Protein AF-A0A2L2YX63-F1 (afdb_monomer)

Foldseek 3Di:
DCVPPVCCAPPNDDDPPWGWYFQADAPVQVVVPHGDTDTQDPVRDHSVNVLVVLDDPVVDPDPNVSRNSVVVVVPDDDCQDDDDPDPVQDDDDDFDWADADPVPRGTDGPCVPDDDHDPVVVVSSVVSVPPPDD

pLDDT: mean 80.34, std 9.66, range [35.78, 96.0]

Sequence (134 aa):
FDHAVRYPMTTGIDIGSRHFEFLAWSNSQIRDHGVWMYAEDSDGNTANTIRDWMGNFSHIRTVSKYMARIGQCFSQTEDAVSVPFDSLFVRTEPDIEGGFDPENRKAYCFSDGIGKISSEMTSKVHEGLGHDKH

Secondary structure (DSSP, 8-state):
-IIIIIHHHHH-EEETTEEEEEEE--HHHHHTT--EEEE--TT---HHHHHHHT---TT---HHHHHHHHHHTTS----------STTT--PPPP-EES--TTT-S-EES-TT-----HHHHHHHHHHTT----

Radius of gyration: 20.08 Å; Cα contacts (8 Å, |Δi|>4): 136; chains: 1; bounding box: 47×47×49 Å

Mean predicted aligned error: 11.15 Å

Solvent-accessible surface area (backbone atoms only — not comparable to full-atom values): 8461 Å² total; per-residue (Å²): 104,58,80,80,46,51,41,39,60,75,73,24,46,79,57,90,97,43,56,26,29,58,52,49,39,30,74,65,34,54,73,73,74,41,69,44,62,31,49,65,48,98,85,70,49,35,34,61,56,52,51,58,68,77,46,91,57,82,86,49,87,46,67,71,61,39,31,44,55,58,29,57,79,70,53,94,74,80,88,37,72,90,74,68,96,38,76,92,76,46,76,91,72,84,73,52,64,45,80,72,35,88,87,77,76,38,60,43,67,78,38,78,94,63,85,86,78,54,73,69,54,52,51,47,37,47,61,47,64,59,77,85,81,131

InterPro domains:
  IPR007855 RNA-dependent RNA polymerase [PTHR23079] (5-132)
  IPR057596 RDRP, core domain [PF05183] (6-132)

Structure (mmCIF, N/CA/C/O backbone):
data_AF-A0A2L2YX63-F1
#
_entry.id   AF-A0A2L2YX63-F1
#
loop_
_atom_site.group_PDB
_atom_site.id
_atom_site.type_symbol
_atom_site.label_atom_id
_atom_site.label_alt_id
_atom_site.label_comp_id
_atom_site.label_asym_id
_atom_site.label_entity_id
_atom_site.label_seq_id
_atom_site.pdbx_PDB_ins_code
_atom_site.Cartn_x
_atom_site.Cartn_y
_atom_site.Cartn_z
_atom_site.occupancy
_atom_site.B_iso_or_equiv
_atom_site.auth_seq_id
_atom_site.auth_comp_id
_atom_site.auth_asym_id
_atom_site.auth_atom_id
_atom_site.pdbx_PDB_model_num
ATOM 1 N N . PHE A 1 1 ? -12.388 -25.024 -3.269 1.00 59.94 1 PHE A N 1
ATOM 2 C CA . PHE A 1 1 ? -11.707 -23.826 -3.798 1.00 59.94 1 PHE A CA 1
ATOM 3 C C . PHE A 1 1 ? -12.628 -22.610 -3.745 1.00 59.94 1 PHE A C 1
ATOM 5 O O . PHE A 1 1 ? -12.261 -21.628 -3.115 1.00 59.94 1 PHE A O 1
ATOM 12 N N . ASP A 1 2 ? -13.853 -22.694 -4.283 1.00 69.75 2 ASP A N 1
ATOM 13 C CA . ASP A 1 2 ? -14.785 -21.553 -4.278 1.00 69.75 2 ASP A CA 1
ATOM 14 C C . ASP A 1 2 ? -15.184 -21.060 -2.881 1.00 69.75 2 ASP A C 1
ATOM 16 O O . ASP A 1 2 ? -15.059 -19.876 -2.600 1.00 69.75 2 ASP A O 1
ATOM 20 N N . HIS A 1 3 ? -15.580 -21.947 -1.968 1.00 72.06 3 HIS A N 1
ATOM 21 C CA . HIS A 1 3 ? -16.014 -21.524 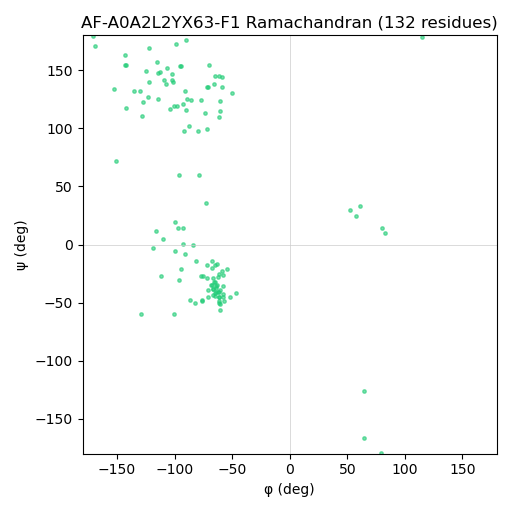-0.628 1.00 72.06 3 HIS A CA 1
ATOM 22 C C . HIS A 1 3 ? -14.876 -21.112 0.315 1.00 72.06 3 HIS A C 1
ATOM 24 O O . HIS A 1 3 ? -15.094 -20.317 1.218 1.00 72.06 3 HIS A O 1
ATOM 30 N N . ALA A 1 4 ? -13.673 -21.657 0.124 1.00 71.69 4 ALA A N 1
ATOM 31 C CA . ALA A 1 4 ? -12.552 -21.456 1.048 1.00 71.69 4 ALA A CA 1
ATOM 32 C C . ALA A 1 4 ? -11.618 -20.308 0.640 1.00 71.69 4 ALA A C 1
ATOM 34 O O . ALA A 1 4 ? -10.874 -19.810 1.473 1.00 71.69 4 ALA A O 1
ATOM 35 N N . VAL A 1 5 ? -11.626 -19.918 -0.638 1.00 76.69 5 VAL A N 1
ATOM 36 C CA . VAL A 1 5 ? -10.707 -18.903 -1.173 1.00 76.69 5 VAL A CA 1
ATOM 37 C C . VAL A 1 5 ? -11.485 -17.845 -1.935 1.00 76.69 5 VAL A C 1
ATOM 39 O O . VAL A 1 5 ? -11.476 -16.682 -1.551 1.00 76.69 5 VAL A O 1
ATOM 42 N N . ARG A 1 6 ? -12.215 -18.236 -2.987 1.00 82.44 6 ARG A N 1
ATOM 43 C CA . ARG A 1 6 ? -12.886 -17.266 -3.863 1.00 82.44 6 ARG A CA 1
ATOM 44 C C . ARG A 1 6 ? -13.905 -16.422 -3.103 1.00 82.44 6 ARG A C 1
ATOM 46 O O . ARG A 1 6 ? -13.843 -15.204 -3.186 1.00 82.44 6 ARG A O 1
ATOM 53 N N . TYR A 1 7 ? -14.805 -17.068 -2.367 1.00 85.31 7 TYR A N 1
ATOM 54 C CA . TYR A 1 7 ? -15.879 -16.399 -1.644 1.00 85.31 7 TYR A CA 1
ATOM 55 C C . TYR A 1 7 ? -15.323 -15.405 -0.609 1.00 85.31 7 TYR A C 1
ATOM 57 O O . TYR A 1 7 ? -15.553 -14.214 -0.807 1.00 85.31 7 TYR A O 1
ATOM 65 N N . PRO A 1 8 ? -14.458 -15.813 0.347 1.00 85.00 8 PRO A N 1
ATOM 66 C CA . PRO A 1 8 ? -13.772 -14.887 1.251 1.00 85.00 8 PRO A CA 1
ATOM 67 C C . PRO A 1 8 ? -13.132 -13.671 0.576 1.00 85.00 8 PRO A C 1
ATOM 69 O O . PRO A 1 8 ? -13.224 -12.556 1.075 1.00 85.00 8 PRO A O 1
ATOM 72 N N . MET A 1 9 ? -12.490 -13.868 -0.576 1.00 85.38 9 MET A N 1
ATOM 73 C CA . MET A 1 9 ? -11.789 -12.789 -1.270 1.00 85.38 9 MET A CA 1
ATOM 74 C C . MET A 1 9 ? -12.719 -11.836 -2.025 1.00 85.38 9 MET A C 1
ATOM 76 O O . MET A 1 9 ? -12.358 -10.681 -2.225 1.00 85.38 9 MET A O 1
ATOM 80 N N . THR A 1 10 ? -13.890 -12.301 -2.465 1.00 86.88 10 THR A N 1
ATOM 81 C CA . THR A 1 10 ? -14.848 -11.476 -3.221 1.00 86.88 10 THR A CA 1
ATOM 82 C C . THR A 1 10 ? -15.936 -10.852 -2.362 1.00 86.88 10 THR A C 1
ATOM 84 O O . THR A 1 10 ? -16.438 -9.793 -2.718 1.00 86.88 10 THR A O 1
ATOM 87 N N . THR A 1 11 ? -16.326 -11.514 -1.273 1.00 90.31 11 THR A N 1
ATOM 88 C CA . THR A 1 11 ? -17.452 -11.102 -0.425 1.00 90.31 11 THR A CA 1
ATOM 89 C C . THR A 1 11 ? -17.037 -10.780 0.999 1.00 90.31 11 THR A C 1
ATOM 91 O O . THR A 1 11 ? -17.904 -10.432 1.780 1.00 90.31 11 THR A O 1
ATOM 94 N N . GLY A 1 12 ? -15.766 -10.958 1.360 1.00 91.38 12 GLY A N 1
ATOM 95 C CA . GLY A 1 12 ? -15.308 -10.803 2.734 1.00 91.38 12 GLY A CA 1
ATOM 96 C C . GLY A 1 12 ? -15.614 -12.004 3.633 1.00 91.38 12 GLY A C 1
ATOM 97 O O . GLY A 1 12 ? -16.160 -13.026 3.202 1.00 91.38 12 GLY A O 1
ATOM 98 N N . ILE A 1 13 ? -15.213 -11.878 4.898 1.00 93.75 13 ILE A N 1
ATOM 99 C CA . ILE A 1 13 ? -15.386 -12.877 5.957 1.00 93.75 13 ILE A CA 1
ATOM 100 C C . ILE A 1 13 ? -15.999 -12.202 7.185 1.00 93.75 13 ILE A C 1
ATOM 102 O O . ILE A 1 13 ? -15.495 -11.182 7.652 1.00 93.75 13 ILE A O 1
ATOM 106 N N . ASP A 1 14 ? -17.031 -12.813 7.761 1.00 94.19 14 ASP A N 1
ATOM 107 C CA . ASP A 1 14 ? -17.578 -12.392 9.049 1.00 94.19 14 ASP A CA 1
ATOM 108 C C . ASP A 1 14 ? -16.807 -13.038 10.202 1.00 94.19 14 ASP A C 1
ATOM 110 O O . ASP A 1 14 ? -16.701 -14.264 10.298 1.00 94.19 14 ASP A O 1
ATOM 114 N N . ILE A 1 15 ? -16.278 -12.209 11.101 1.00 92.94 15 ILE A N 1
ATOM 115 C CA . ILE A 1 15 ? -15.624 -12.659 12.331 1.00 92.94 15 ILE A CA 1
ATOM 116 C C . ILE A 1 15 ? -16.249 -11.898 13.500 1.00 92.94 15 ILE A C 1
ATOM 118 O O . ILE A 1 15 ? -16.060 -10.691 13.667 1.00 92.94 15 ILE A O 1
ATOM 122 N N . GLY A 1 16 ? -17.011 -12.615 14.328 1.00 92.94 16 GLY A N 1
ATOM 123 C CA . GLY A 1 16 ? -17.790 -12.005 15.404 1.00 92.94 16 GLY A CA 1
ATOM 124 C C . GLY A 1 16 ? -18.873 -11.081 14.844 1.00 92.94 16 GLY A C 1
ATOM 125 O O . GLY A 1 16 ? -19.678 -11.502 14.022 1.00 92.94 16 GLY A O 1
ATOM 126 N N . SER A 1 17 ? -18.895 -9.826 15.295 1.00 91.88 17 SER A N 1
ATOM 127 C CA . SER A 1 17 ? -19.838 -8.799 14.829 1.00 91.88 17 SER A CA 1
ATOM 128 C C . SER A 1 17 ? -19.261 -7.885 13.742 1.00 91.88 17 SER A C 1
ATOM 130 O O . SER A 1 17 ? -19.803 -6.805 13.515 1.00 91.88 17 SER A O 1
ATOM 132 N N . ARG A 1 18 ? -18.131 -8.255 13.125 1.00 94.69 18 ARG A N 1
ATOM 133 C CA . ARG A 1 18 ? -17.436 -7.427 12.132 1.00 94.69 18 ARG A CA 1
ATOM 134 C C . ARG A 1 18 ? -17.286 -8.167 10.808 1.00 94.69 18 ARG A C 1
ATOM 136 O O . ARG A 1 18 ? -16.959 -9.353 10.792 1.00 94.69 18 ARG A O 1
ATOM 143 N N . HIS A 1 19 ? -17.479 -7.425 9.723 1.00 95.06 19 HIS A N 1
ATOM 144 C CA . HIS A 1 19 ? -17.318 -7.899 8.357 1.00 95.06 19 HIS A CA 1
ATOM 145 C C . HIS A 1 19 ? -15.967 -7.443 7.803 1.00 95.06 19 HIS A C 1
ATOM 147 O O . HIS A 1 19 ? -15.706 -6.244 7.754 1.00 95.06 19 HIS A O 1
ATOM 153 N N . PHE A 1 20 ? -15.103 -8.383 7.425 1.00 94.75 20 PHE A N 1
ATOM 154 C CA . PHE A 1 20 ? -13.753 -8.111 6.935 1.00 94.75 20 PHE A CA 1
ATOM 155 C C . PHE A 1 20 ? -13.689 -8.267 5.421 1.00 94.75 20 PHE A C 1
ATOM 157 O O . PHE A 1 20 ? -13.832 -9.370 4.897 1.00 94.75 20 PHE A O 1
ATOM 164 N N . GLU A 1 21 ? -13.400 -7.178 4.723 1.00 94.69 21 GLU A N 1
ATOM 165 C CA . GLU A 1 21 ? -13.248 -7.159 3.273 1.00 94.69 21 GLU A CA 1
ATOM 166 C C . GLU A 1 21 ? -11.783 -7.306 2.868 1.00 94.69 21 GLU A C 1
ATOM 168 O O . GLU A 1 21 ? -10.867 -6.930 3.603 1.00 94.69 21 GLU A O 1
ATOM 173 N N . PHE A 1 22 ? -11.544 -7.835 1.669 1.00 91.25 22 PHE A N 1
ATOM 174 C CA . PHE A 1 22 ? -10.195 -7.927 1.126 1.00 91.25 22 PHE A CA 1
ATOM 175 C C . PHE A 1 22 ? -9.565 -6.535 0.974 1.00 91.25 22 PHE A C 1
ATOM 177 O O . PHE A 1 22 ? -10.094 -5.674 0.270 1.00 91.25 22 PHE A O 1
ATOM 184 N N . LEU A 1 23 ? -8.400 -6.346 1.596 1.00 89.56 23 LEU A N 1
ATOM 185 C CA . LEU A 1 23 ? -7.639 -5.107 1.516 1.00 89.56 23 LEU A CA 1
ATOM 186 C C . LEU A 1 23 ? -6.485 -5.239 0.519 1.00 89.56 23 LEU A C 1
ATOM 188 O O . LEU A 1 23 ? -6.412 -4.480 -0.446 1.00 89.56 23 LEU A O 1
ATOM 192 N N . ALA A 1 24 ? -5.571 -6.183 0.752 1.00 88.25 24 ALA A N 1
ATOM 193 C CA . ALA A 1 24 ? -4.336 -6.293 -0.021 1.00 88.25 24 ALA A CA 1
ATOM 194 C C . ALA A 1 24 ? -3.573 -7.598 0.255 1.00 88.25 24 ALA A C 1
ATOM 196 O O . ALA A 1 24 ? -3.852 -8.318 1.210 1.00 88.25 24 ALA A O 1
ATOM 197 N N . TRP A 1 25 ? -2.541 -7.868 -0.544 1.00 86.06 25 TRP A N 1
ATOM 198 C CA . TRP A 1 25 ? -1.458 -8.788 -0.188 1.00 86.06 25 TRP A CA 1
ATOM 199 C C . TRP A 1 25 ? -0.126 -8.245 -0.707 1.00 86.06 25 TRP A C 1
ATOM 201 O O . TRP A 1 25 ? -0.079 -7.528 -1.705 1.00 86.06 25 TRP A O 1
ATOM 211 N N . SER A 1 26 ? 0.971 -8.628 -0.063 1.00 79.75 26 SER A N 1
ATOM 212 C CA . SER A 1 26 ? 2.325 -8.439 -0.585 1.00 79.75 26 SER A CA 1
ATOM 213 C C . SER A 1 26 ? 2.850 -9.729 -1.232 1.00 79.75 26 SER A C 1
ATOM 215 O O . SER A 1 26 ? 2.248 -10.799 -1.115 1.00 79.75 26 SER A O 1
ATOM 217 N N . ASN A 1 27 ? 4.014 -9.652 -1.886 1.00 76.81 27 ASN A N 1
ATOM 218 C CA . ASN A 1 27 ? 4.696 -10.829 -2.440 1.00 76.81 27 ASN A CA 1
ATOM 219 C C . ASN A 1 27 ? 5.117 -11.854 -1.372 1.00 76.81 27 ASN A C 1
ATOM 221 O O . ASN A 1 27 ? 5.249 -13.035 -1.692 1.00 76.81 27 ASN A O 1
ATOM 225 N N . SER A 1 28 ? 5.377 -11.415 -0.136 1.00 76.00 28 SER A N 1
ATOM 226 C CA . SER A 1 28 ? 5.646 -12.322 0.983 1.00 76.00 28 SER A CA 1
ATOM 227 C C . SER A 1 28 ? 4.352 -12.951 1.486 1.00 76.00 28 SER A C 1
ATOM 229 O O . SER A 1 28 ? 4.272 -14.171 1.550 1.00 76.00 28 SER A O 1
ATOM 231 N N . GLN A 1 29 ? 3.310 -12.143 1.713 1.00 78.38 29 GLN A N 1
ATOM 232 C CA . GLN A 1 29 ? 2.021 -12.637 2.198 1.00 78.38 29 GLN A CA 1
ATOM 233 C C . GLN A 1 29 ? 1.439 -13.704 1.276 1.00 78.38 29 GLN A C 1
ATOM 235 O O . GLN A 1 29 ? 1.126 -14.795 1.731 1.00 78.38 29 GLN A O 1
ATOM 240 N N . ILE A 1 30 ? 1.393 -13.468 -0.036 1.00 79.12 30 ILE A N 1
ATOM 241 C CA . ILE A 1 30 ? 0.803 -14.456 -0.947 1.00 79.12 30 ILE A CA 1
ATOM 242 C C . ILE A 1 30 ? 1.607 -15.763 -1.037 1.00 79.12 30 ILE A C 1
ATOM 244 O O . ILE A 1 30 ? 1.027 -16.820 -1.284 1.00 79.12 30 ILE A O 1
ATOM 248 N N . ARG A 1 31 ? 2.929 -15.704 -0.823 1.00 80.25 31 ARG A N 1
ATOM 249 C CA . ARG A 1 31 ? 3.805 -16.886 -0.792 1.00 80.25 31 ARG A CA 1
ATOM 250 C C . ARG A 1 31 ? 3.523 -17.757 0.427 1.00 80.25 31 ARG A C 1
ATOM 252 O O . ARG A 1 31 ? 3.553 -18.975 0.306 1.00 80.25 31 ARG A O 1
ATOM 259 N N . ASP A 1 32 ? 3.176 -17.115 1.535 1.00 84.31 32 ASP A N 1
ATOM 260 C CA . ASP A 1 32 ? 2.777 -17.762 2.783 1.00 84.31 32 ASP A CA 1
ATOM 261 C C . ASP A 1 32 ? 1.251 -17.957 2.871 1.00 84.31 32 ASP A C 1
ATOM 263 O O . ASP A 1 32 ? 0.713 -18.248 3.937 1.00 84.31 32 ASP A O 1
ATOM 267 N N . HIS A 1 33 ? 0.535 -17.806 1.748 1.00 82.38 33 HIS A N 1
ATOM 268 C CA . HIS A 1 33 ? -0.926 -17.908 1.654 1.00 82.38 33 HIS A CA 1
ATOM 269 C C . HIS A 1 33 ? -1.706 -16.942 2.570 1.00 82.38 33 HIS A C 1
ATOM 271 O O . HIS A 1 33 ? -2.862 -17.191 2.910 1.00 82.38 33 HIS A O 1
ATOM 277 N N . GLY A 1 34 ? -1.089 -15.825 2.942 1.00 85.25 34 GLY A N 1
ATOM 278 C CA . GLY A 1 34 ? -1.667 -14.738 3.717 1.00 85.25 34 GLY A CA 1
ATOM 279 C C . GLY A 1 34 ? -2.237 -13.611 2.856 1.00 85.25 34 GLY A C 1
ATOM 280 O O . GLY A 1 34 ? -1.801 -13.348 1.731 1.00 85.25 34 GLY A O 1
ATOM 281 N N . VAL A 1 35 ? -3.218 -12.913 3.424 1.00 88.44 35 VAL A N 1
ATOM 282 C CA . VAL A 1 35 ? -3.821 -11.691 2.883 1.00 88.44 35 VAL A CA 1
ATOM 283 C C . VAL A 1 35 ? -4.157 -10.746 4.030 1.00 88.44 35 VAL A C 1
ATOM 285 O O . VAL A 1 35 ? -4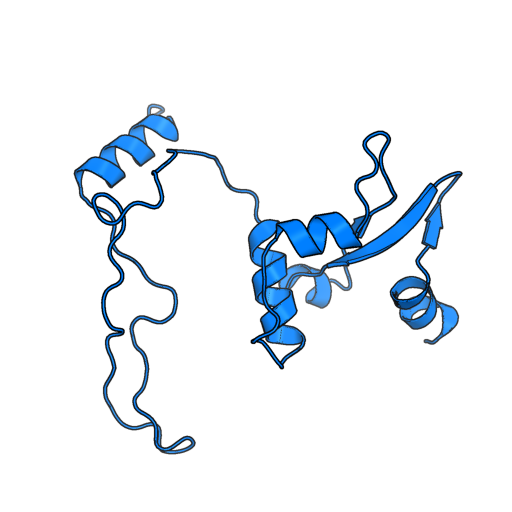.399 -11.183 5.155 1.00 88.44 35 VAL A O 1
ATOM 288 N N . TRP A 1 36 ? -4.214 -9.451 3.743 1.00 89.00 36 TRP A N 1
ATOM 289 C CA . TRP A 1 36 ? -4.797 -8.469 4.645 1.00 89.00 36 TRP A CA 1
ATOM 290 C C . TRP A 1 36 ? -6.274 -8.290 4.328 1.00 89.00 36 TRP A C 1
ATOM 292 O O . TRP A 1 36 ? -6.664 -8.101 3.171 1.00 89.00 36 TRP A O 1
ATOM 302 N N . MET A 1 37 ? -7.086 -8.326 5.378 1.00 92.25 37 MET A N 1
ATOM 303 C CA . MET A 1 37 ? -8.501 -7.993 5.329 1.00 92.25 37 MET A CA 1
ATOM 304 C C . MET A 1 37 ? -8.787 -6.914 6.362 1.00 92.25 37 MET A C 1
ATOM 306 O O . MET A 1 37 ? -8.121 -6.848 7.397 1.00 92.25 37 MET A O 1
ATOM 310 N N . TYR A 1 38 ? -9.763 -6.066 6.077 1.00 94.31 38 TYR A N 1
ATOM 311 C CA . TYR A 1 38 ? -10.079 -4.920 6.907 1.00 94.31 38 TYR A CA 1
ATOM 312 C C . TYR A 1 38 ? -11.582 -4.815 7.101 1.00 94.31 38 TYR A C 1
ATOM 314 O O . TYR A 1 38 ? -12.348 -4.916 6.147 1.00 94.31 38 TYR A O 1
ATOM 322 N N . ALA A 1 39 ? -11.986 -4.633 8.352 1.00 96.00 39 ALA A N 1
ATOM 323 C CA . ALA A 1 39 ? -13.363 -4.358 8.712 1.00 96.00 39 ALA A CA 1
ATOM 324 C C . ALA A 1 39 ? -13.515 -2.870 8.986 1.00 96.00 39 ALA A C 1
ATOM 326 O O . ALA A 1 39 ? -12.640 -2.291 9.635 1.00 96.00 39 ALA A O 1
ATOM 327 N N . GLU A 1 40 ? -14.631 -2.299 8.538 1.00 95.00 40 GLU A N 1
ATOM 328 C CA . GLU A 1 40 ? -14.929 -0.877 8.701 1.00 95.00 40 GLU A CA 1
ATOM 329 C C . GLU A 1 40 ? -14.749 -0.432 10.157 1.00 95.00 40 GLU A C 1
ATOM 331 O O . GLU A 1 40 ? -15.194 -1.123 11.087 1.00 95.00 40 GLU A O 1
ATOM 336 N N . ASP A 1 41 ? -14.014 0.661 10.362 1.00 92.62 41 ASP A N 1
ATOM 337 C CA . ASP A 1 41 ? -13.768 1.226 11.688 1.00 92.62 41 ASP A CA 1
ATOM 338 C C . ASP A 1 41 ? -14.828 2.265 12.085 1.00 92.62 41 ASP A C 1
ATOM 340 O O . ASP A 1 41 ? -15.741 2.591 11.330 1.00 92.62 41 ASP A O 1
ATOM 344 N N . SER A 1 42 ? -14.732 2.772 13.315 1.00 92.31 42 SER A N 1
ATOM 345 C CA . SER A 1 42 ? -15.655 3.790 13.832 1.00 92.31 42 SER A CA 1
ATOM 346 C C . SER A 1 42 ? -15.572 5.128 13.100 1.00 92.31 42 SER A C 1
ATOM 348 O O . SER A 1 42 ? -16.490 5.937 13.226 1.00 92.31 42 SER A O 1
ATOM 350 N N . ASP A 1 43 ? -14.487 5.354 12.363 1.00 91.88 43 ASP A N 1
ATOM 351 C CA . ASP A 1 43 ? -14.227 6.586 11.625 1.00 91.88 43 ASP A CA 1
ATOM 352 C C . ASP A 1 43 ? -14.743 6.486 10.175 1.00 91.88 43 ASP A C 1
ATOM 354 O O . ASP A 1 43 ? -14.651 7.450 9.414 1.00 91.88 43 ASP A O 1
ATOM 358 N N . GLY A 1 44 ? -15.333 5.341 9.800 1.00 91.31 44 GLY A N 1
ATOM 359 C CA . GLY A 1 44 ? -15.883 5.075 8.471 1.00 91.31 44 GLY A CA 1
ATOM 360 C C . GLY A 1 44 ? -14.827 4.679 7.439 1.00 91.31 44 GLY A C 1
ATOM 361 O O . GLY A 1 44 ? -15.098 4.705 6.235 1.00 91.31 44 GLY A O 1
ATOM 362 N N . ASN A 1 45 ? -13.610 4.326 7.868 1.00 92.75 45 ASN A N 1
ATOM 363 C CA . ASN A 1 45 ? -12.605 3.807 6.951 1.00 92.75 45 ASN A CA 1
ATOM 364 C C . ASN A 1 45 ? -12.997 2.394 6.533 1.00 92.75 45 ASN A C 1
ATOM 366 O O . ASN A 1 45 ? -13.357 1.572 7.366 1.00 92.75 45 ASN A O 1
ATOM 370 N N . THR A 1 46 ? -12.884 2.087 5.246 1.00 93.19 46 THR A N 1
ATOM 371 C CA . THR A 1 46 ? -13.153 0.766 4.672 1.00 93.19 46 THR A CA 1
ATOM 372 C C . THR A 1 46 ? -11.917 0.255 3.941 1.00 93.19 46 THR A C 1
ATOM 374 O O . THR A 1 46 ? -10.979 1.004 3.651 1.00 93.19 46 THR A O 1
ATOM 377 N N . ALA A 1 47 ? -11.925 -1.021 3.548 1.00 90.94 47 ALA A N 1
ATOM 378 C CA . ALA A 1 47 ? -10.873 -1.551 2.684 1.00 90.94 47 ALA A CA 1
ATOM 379 C C . ALA A 1 47 ? -10.761 -0.772 1.357 1.00 90.94 47 ALA A C 1
ATOM 381 O O . ALA A 1 47 ? -9.696 -0.739 0.740 1.00 90.94 47 ALA A O 1
ATOM 382 N N . ASN A 1 48 ? -11.847 -0.143 0.892 1.00 88.56 48 ASN A N 1
ATOM 383 C CA . ASN A 1 48 ? -11.819 0.703 -0.296 1.00 88.56 48 ASN A CA 1
ATOM 384 C C . ASN A 1 48 ? -11.178 2.069 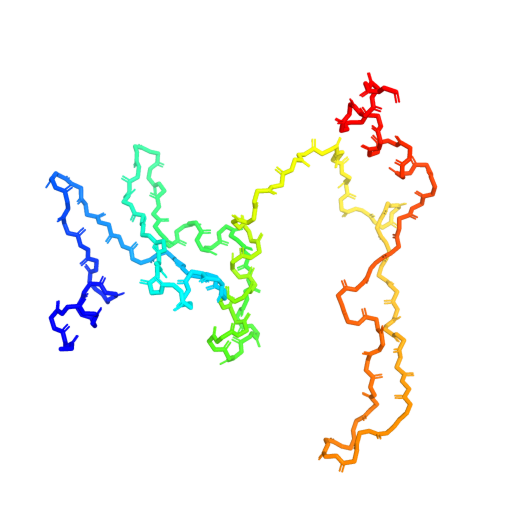-0.028 1.00 88.56 48 ASN A C 1
ATOM 386 O O . ASN A 1 48 ? -10.277 2.448 -0.768 1.00 88.56 48 ASN A O 1
ATOM 390 N N . THR A 1 49 ? -11.567 2.771 1.042 1.00 89.81 49 THR A N 1
ATOM 391 C CA . THR A 1 49 ? -10.990 4.096 1.343 1.00 89.81 49 THR A CA 1
ATOM 392 C C . THR A 1 49 ? -9.493 4.010 1.629 1.00 89.81 49 THR A C 1
ATOM 394 O O . THR A 1 49 ? -8.739 4.884 1.210 1.00 89.81 49 THR A O 1
ATOM 397 N N . ILE A 1 50 ? -9.036 2.925 2.262 1.00 87.75 50 ILE A N 1
ATOM 398 C CA . ILE A 1 50 ? -7.608 2.678 2.494 1.00 87.75 50 ILE A CA 1
ATOM 399 C C . ILE A 1 50 ? -6.867 2.434 1.170 1.00 87.75 50 ILE A C 1
ATOM 401 O O . ILE A 1 50 ? -5.785 2.982 0.967 1.00 87.75 50 ILE A O 1
ATOM 405 N N . ARG A 1 51 ? -7.434 1.648 0.241 1.00 85.69 51 ARG A N 1
ATOM 406 C CA . ARG A 1 51 ? -6.830 1.445 -1.091 1.00 85.69 51 ARG A CA 1
ATOM 407 C C . ARG A 1 51 ? -6.776 2.738 -1.900 1.00 85.69 51 ARG A C 1
ATOM 409 O O . ARG A 1 51 ? -5.781 2.966 -2.582 1.00 85.69 51 ARG A O 1
ATOM 416 N N . ASP A 1 52 ? -7.802 3.578 -1.798 1.00 85.00 52 ASP A N 1
ATOM 417 C CA . ASP A 1 52 ? -7.829 4.891 -2.447 1.00 85.00 52 ASP A CA 1
ATOM 418 C C . ASP A 1 52 ? -6.774 5.835 -1.841 1.00 85.00 52 ASP A C 1
ATOM 420 O O . ASP A 1 52 ? -6.094 6.557 -2.573 1.00 85.00 52 ASP A O 1
ATOM 424 N N . TRP A 1 53 ? -6.573 5.778 -0.519 1.00 83.00 53 TRP A N 1
ATOM 425 C CA . TRP A 1 53 ? -5.529 6.529 0.188 1.00 83.00 53 TRP A CA 1
ATOM 426 C C . TRP A 1 53 ? -4.106 6.122 -0.223 1.00 83.00 53 TRP A C 1
ATOM 428 O O . TRP A 1 53 ? -3.237 6.985 -0.336 1.00 83.00 53 TRP A O 1
ATOM 438 N N . MET A 1 54 ? -3.861 4.839 -0.514 1.00 81.50 54 MET A N 1
ATOM 439 C CA . MET A 1 54 ? -2.537 4.349 -0.949 1.00 81.50 54 MET A CA 1
ATOM 440 C C . MET A 1 54 ? -2.072 4.945 -2.280 1.00 81.50 54 MET A C 1
ATOM 442 O O . MET A 1 54 ? -0.884 4.889 -2.601 1.00 81.50 54 MET A O 1
ATOM 446 N N . GLY A 1 55 ? -2.992 5.526 -3.049 1.00 75.12 55 GLY A N 1
ATOM 447 C CA . GLY A 1 55 ? -2.696 6.270 -4.261 1.00 75.12 55 GLY A CA 1
ATOM 448 C C . GLY A 1 55 ? -3.241 5.622 -5.529 1.00 75.12 55 GLY A C 1
ATOM 449 O O . GLY A 1 55 ? -3.860 4.557 -5.540 1.00 75.12 55 GLY A O 1
ATOM 450 N N . ASN A 1 56 ? -3.018 6.302 -6.653 1.00 75.56 56 ASN A N 1
ATOM 451 C CA . ASN A 1 56 ? -3.585 5.903 -7.934 1.00 75.56 56 ASN A CA 1
ATOM 452 C C . ASN A 1 56 ? -2.642 4.978 -8.722 1.00 75.56 56 ASN A C 1
ATOM 454 O O . ASN A 1 56 ? -1.776 5.421 -9.481 1.00 75.56 56 ASN A O 1
ATOM 458 N N . PHE A 1 57 ? -2.885 3.673 -8.617 1.00 76.06 57 PHE A N 1
ATOM 459 C CA . PHE A 1 57 ? -2.156 2.644 -9.366 1.00 76.06 57 PHE A CA 1
ATOM 460 C C . PHE A 1 57 ? -2.903 2.138 -10.612 1.00 76.06 57 PHE A C 1
ATOM 462 O O . PHE A 1 57 ? -2.576 1.074 -11.135 1.00 76.06 57 PHE A O 1
ATOM 469 N N . SER A 1 58 ? -3.889 2.885 -11.126 1.00 75.00 58 SER A N 1
ATOM 470 C CA . SER A 1 58 ? -4.704 2.481 -12.292 1.00 75.00 58 SER A CA 1
ATOM 471 C C . SER A 1 58 ? -3.895 2.218 -13.572 1.00 75.00 58 SER A C 1
ATOM 473 O O . SER A 1 58 ? -4.330 1.473 -14.451 1.00 75.00 58 SER A O 1
ATOM 475 N N . HIS A 1 59 ? -2.692 2.786 -13.677 1.00 77.56 59 HIS A N 1
ATOM 476 C CA . HIS A 1 59 ? -1.766 2.549 -14.784 1.00 77.56 59 HIS A CA 1
ATOM 477 C C . HIS A 1 59 ? -1.129 1.144 -14.751 1.00 77.56 59 HIS A C 1
ATOM 479 O O . HIS A 1 59 ? -0.626 0.667 -15.774 1.00 77.56 59 HIS A O 1
ATOM 485 N N . ILE A 1 60 ? -1.165 0.450 -13.607 1.00 78.44 60 ILE A N 1
ATOM 486 C CA . ILE A 1 60 ? -0.593 -0.886 -13.435 1.00 78.44 60 ILE A CA 1
ATOM 487 C C . ILE A 1 60 ? -1.625 -1.944 -13.823 1.00 78.44 60 ILE A C 1
ATOM 489 O O . ILE A 1 60 ? -2.520 -2.294 -13.062 1.00 78.44 60 ILE A O 1
ATOM 493 N N . ARG A 1 61 ? -1.467 -2.508 -15.022 1.00 77.00 61 ARG A N 1
ATOM 494 C CA . ARG A 1 61 ? -2.403 -3.505 -15.574 1.00 77.00 61 ARG A CA 1
ATOM 495 C C . ARG A 1 61 ? -2.182 -4.929 -15.061 1.00 77.00 61 ARG A C 1
ATOM 497 O O . ARG A 1 61 ? -3.020 -5.800 -15.268 1.00 77.00 61 ARG A O 1
ATOM 504 N N . THR A 1 62 ? -1.042 -5.187 -14.427 1.00 79.12 62 THR A N 1
ATOM 505 C CA . THR A 1 62 ? -0.682 -6.515 -13.921 1.00 79.12 62 THR A CA 1
ATOM 506 C C . THR A 1 62 ? -1.008 -6.600 -12.438 1.00 79.12 62 THR A C 1
ATOM 508 O O . THR A 1 62 ? -0.392 -5.889 -11.645 1.00 79.12 62 THR A O 1
ATOM 511 N N . VAL A 1 63 ? -1.898 -7.521 -12.056 1.00 76.75 63 VAL A N 1
ATOM 512 C CA . VAL A 1 63 ? -2.316 -7.735 -10.656 1.00 76.75 63 VAL A CA 1
ATOM 513 C C . VAL A 1 63 ? -1.113 -7.917 -9.730 1.00 76.75 63 VAL A C 1
ATOM 515 O O . VAL A 1 63 ? -1.036 -7.262 -8.698 1.00 76.75 63 VAL A O 1
ATOM 518 N N . SER A 1 64 ? -0.120 -8.721 -10.122 1.00 73.38 64 SER A N 1
ATOM 519 C CA . SER A 1 64 ? 1.080 -8.949 -9.306 1.00 73.38 64 SER A CA 1
ATOM 520 C C . SER A 1 64 ? 1.882 -7.668 -9.059 1.00 73.38 64 SER A C 1
ATOM 522 O O . SER A 1 64 ? 2.331 -7.432 -7.943 1.00 73.38 64 SER A O 1
ATOM 524 N N . LYS A 1 65 ? 2.036 -6.808 -10.078 1.00 74.88 65 LYS A N 1
ATOM 525 C CA . LYS A 1 65 ? 2.742 -5.522 -9.935 1.00 74.88 65 LYS A CA 1
ATOM 526 C C . LYS A 1 65 ? 1.928 -4.529 -9.108 1.00 74.88 65 LYS A C 1
ATOM 528 O O . LYS A 1 65 ? 2.501 -3.817 -8.292 1.00 74.88 65 LYS A O 1
ATOM 533 N N . TYR A 1 66 ? 0.610 -4.501 -9.305 1.00 80.44 66 TYR A N 1
ATOM 534 C CA . TYR A 1 66 ? -0.302 -3.639 -8.556 1.00 80.44 66 TYR A CA 1
ATOM 535 C C . TYR A 1 66 ? -0.240 -3.982 -7.065 1.00 80.44 66 TYR A C 1
ATOM 537 O O . TYR A 1 66 ? 0.024 -3.118 -6.235 1.00 80.44 66 TYR A O 1
ATOM 545 N N . MET A 1 67 ? -0.364 -5.269 -6.736 1.00 77.50 67 MET A N 1
ATOM 546 C CA . MET A 1 67 ? -0.316 -5.750 -5.356 1.00 77.50 67 MET A CA 1
ATOM 547 C C . MET A 1 67 ? 1.067 -5.582 -4.729 1.00 77.50 67 MET A C 1
ATOM 549 O O . MET A 1 67 ? 1.162 -5.239 -3.559 1.00 77.50 67 MET A O 1
ATOM 553 N N . ALA A 1 68 ? 2.152 -5.727 -5.499 1.00 77.62 68 ALA A N 1
ATOM 554 C CA . ALA A 1 68 ? 3.491 -5.416 -5.004 1.00 77.62 68 ALA A CA 1
ATOM 555 C C . ALA A 1 68 ? 3.633 -3.940 -4.590 1.00 77.62 68 ALA A C 1
ATOM 557 O O . ALA A 1 68 ? 4.257 -3.673 -3.569 1.00 77.62 68 ALA A O 1
ATOM 558 N N . ARG A 1 69 ? 3.034 -2.998 -5.337 1.00 77.19 69 ARG A N 1
ATOM 559 C CA . ARG A 1 69 ? 3.030 -1.565 -4.987 1.00 77.19 69 ARG A CA 1
ATOM 560 C C . ARG A 1 69 ? 2.149 -1.262 -3.780 1.00 77.19 69 ARG A C 1
ATOM 562 O O . ARG A 1 69 ? 2.613 -0.598 -2.867 1.00 77.19 69 ARG A O 1
ATOM 569 N N . ILE A 1 70 ? 0.943 -1.824 -3.725 1.00 80.75 70 ILE A N 1
ATOM 570 C CA . ILE A 1 70 ? 0.074 -1.731 -2.542 1.00 80.75 70 ILE A CA 1
ATOM 571 C C . ILE A 1 70 ? 0.782 -2.301 -1.301 1.00 80.75 70 ILE A C 1
ATOM 573 O O . ILE A 1 70 ? 0.765 -1.699 -0.235 1.00 80.75 70 ILE A O 1
ATOM 577 N N . GLY A 1 71 ? 1.477 -3.431 -1.446 1.00 74.75 71 GLY A N 1
ATOM 578 C CA . GLY A 1 71 ? 2.245 -4.065 -0.378 1.00 74.75 71 GLY A CA 1
ATOM 579 C C . GLY A 1 71 ? 3.383 -3.207 0.183 1.00 74.75 71 GLY A C 1
ATOM 580 O O . GLY A 1 71 ? 3.740 -3.394 1.343 1.00 74.75 71 GLY A O 1
ATOM 581 N N . GLN A 1 72 ? 3.928 -2.260 -0.593 1.00 75.69 72 GLN A N 1
ATOM 582 C CA . GLN A 1 72 ? 4.940 -1.314 -0.102 1.00 75.69 72 GLN A CA 1
ATOM 583 C C . GLN A 1 72 ? 4.368 -0.372 0.961 1.00 75.69 72 GLN A C 1
ATOM 585 O O . GLN A 1 72 ? 5.074 -0.029 1.897 1.00 75.69 72 GLN A O 1
ATOM 590 N N . CYS A 1 73 ? 3.084 -0.015 0.883 1.00 74.06 73 CYS A N 1
ATOM 591 C CA . CYS A 1 73 ? 2.437 0.839 1.884 1.00 74.06 73 CYS A CA 1
ATOM 592 C C . CYS A 1 73 ? 2.293 0.163 3.258 1.00 74.06 73 CYS A C 1
ATOM 594 O O . CYS A 1 73 ? 1.996 0.833 4.239 1.00 74.06 73 CYS A O 1
ATOM 596 N N . PHE A 1 74 ? 2.487 -1.156 3.334 1.00 71.56 74 PHE A N 1
ATOM 597 C CA . PHE A 1 74 ? 2.353 -1.946 4.558 1.00 71.56 74 PHE A CA 1
ATOM 598 C C . PHE A 1 74 ? 3.688 -2.469 5.097 1.00 71.56 74 PHE A C 1
ATOM 600 O O . PHE A 1 74 ? 3.699 -3.247 6.055 1.00 71.56 74 PHE A O 1
ATOM 607 N N . SER A 1 75 ? 4.820 -2.101 4.488 1.00 68.56 75 SER A N 1
ATOM 608 C CA . SER A 1 75 ? 6.105 -2.350 5.137 1.00 68.56 75 SER A CA 1
ATOM 609 C C . SER A 1 75 ? 6.188 -1.509 6.405 1.00 68.56 75 SER A C 1
ATOM 611 O O . SER A 1 75 ? 5.803 -0.344 6.388 1.00 68.56 75 SER A O 1
ATOM 613 N N . GLN A 1 76 ? 6.703 -2.084 7.492 1.00 58.97 76 GLN A N 1
ATOM 614 C CA . GLN A 1 76 ? 7.034 -1.307 8.682 1.00 58.97 76 GLN A CA 1
ATOM 615 C C . GLN A 1 76 ? 8.103 -0.280 8.297 1.00 58.97 76 GLN A C 1
ATOM 617 O O . GLN A 1 76 ? 9.235 -0.655 7.995 1.00 58.97 76 GLN A O 1
ATOM 622 N N . THR A 1 77 ? 7.727 0.994 8.256 1.00 65.88 77 THR A N 1
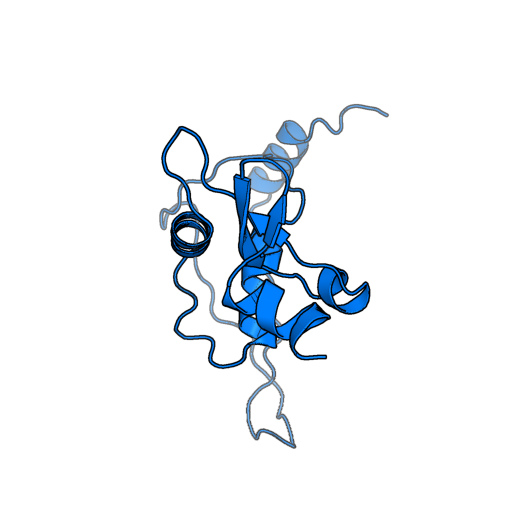ATOM 623 C CA . THR A 1 77 ? 8.653 2.111 8.083 1.00 65.88 77 THR A CA 1
ATOM 624 C C . THR A 1 77 ? 8.771 2.854 9.401 1.00 65.88 77 THR A C 1
ATOM 626 O O . THR A 1 77 ? 7.780 3.064 10.098 1.00 65.88 77 THR A O 1
ATOM 629 N N . GLU A 1 78 ? 9.992 3.236 9.748 1.00 61.47 78 GLU A N 1
ATOM 630 C CA . GLU A 1 78 ? 10.242 4.189 10.820 1.00 61.47 78 GLU A CA 1
ATOM 631 C C . GLU A 1 78 ? 10.310 5.583 10.194 1.00 61.47 78 GLU A C 1
ATOM 633 O O . GLU A 1 78 ? 11.103 5.824 9.277 1.00 61.47 78 GLU A O 1
ATOM 638 N N . ASP A 1 79 ? 9.435 6.482 10.639 1.00 66.94 79 ASP A N 1
ATOM 639 C CA . ASP A 1 79 ? 9.399 7.852 10.136 1.00 66.94 79 ASP A CA 1
ATOM 640 C C . ASP A 1 79 ? 10.612 8.625 10.662 1.00 66.94 79 ASP A C 1
ATOM 642 O O . ASP A 1 79 ? 10.623 9.103 11.793 1.00 66.94 79 ASP A O 1
ATOM 646 N N . ALA A 1 80 ? 11.644 8.752 9.825 1.00 67.31 80 ALA A N 1
ATOM 647 C CA . ALA A 1 80 ? 12.866 9.466 10.184 1.00 67.31 80 ALA A CA 1
ATOM 648 C C . ALA A 1 80 ? 12.738 10.987 9.998 1.00 67.31 80 ALA A C 1
ATOM 650 O O . ALA A 1 80 ? 13.093 11.769 10.875 1.00 67.31 80 ALA A O 1
ATOM 651 N N . VAL A 1 81 ? 12.272 11.429 8.823 1.00 74.25 81 VAL A N 1
ATOM 652 C CA . VAL A 1 81 ? 12.239 12.849 8.432 1.00 74.25 81 VAL A CA 1
ATOM 653 C C . VAL A 1 81 ? 11.105 13.090 7.437 1.00 74.25 81 VAL A C 1
ATOM 655 O O . VAL A 1 81 ? 10.983 12.371 6.448 1.00 74.25 81 VAL A O 1
ATOM 658 N N . SER A 1 82 ? 10.320 14.150 7.649 1.00 76.75 82 SER A N 1
ATOM 659 C CA . SER A 1 82 ? 9.323 14.617 6.677 1.00 76.75 82 SER A CA 1
ATOM 660 C C . SER A 1 82 ? 9.945 15.623 5.704 1.00 76.75 82 SER A C 1
ATOM 662 O O . SER A 1 82 ? 10.522 16.627 6.128 1.00 76.75 82 SER A O 1
ATOM 664 N N . VAL A 1 83 ? 9.837 15.358 4.399 1.00 77.19 83 VAL A N 1
ATOM 665 C CA . VAL A 1 83 ? 10.338 16.239 3.331 1.00 77.19 83 VAL A CA 1
ATOM 666 C C . VAL A 1 83 ? 9.156 16.774 2.524 1.00 77.19 83 VAL A C 1
ATOM 668 O O . VAL A 1 83 ? 8.376 15.973 2.006 1.00 77.19 83 VAL A O 1
ATOM 671 N N . PRO A 1 84 ? 9.013 18.102 2.366 1.00 78.19 84 PRO A N 1
ATOM 672 C CA . PRO A 1 84 ? 7.999 18.666 1.486 1.00 78.19 84 PRO A CA 1
ATOM 673 C C . PRO A 1 84 ? 8.189 18.179 0.048 1.00 78.19 84 PRO A C 1
ATOM 675 O O . PRO A 1 84 ? 9.302 18.201 -0.478 1.00 78.19 84 PRO A O 1
ATOM 678 N N . PHE A 1 85 ? 7.098 17.796 -0.616 1.00 74.69 85 PHE A N 1
ATOM 679 C CA . PHE A 1 85 ? 7.113 17.415 -2.031 1.00 74.69 85 PHE A CA 1
ATOM 680 C C . PHE A 1 85 ? 7.141 18.661 -2.936 1.00 74.69 85 PHE A C 1
ATOM 682 O O . PHE A 1 85 ? 6.227 18.916 -3.716 1.00 74.69 85 PHE A O 1
ATOM 689 N N . ASP A 1 86 ? 8.182 19.477 -2.775 1.00 81.50 86 ASP A N 1
ATOM 690 C CA . ASP A 1 86 ? 8.446 20.685 -3.556 1.00 81.50 86 ASP A CA 1
ATOM 691 C C . ASP A 1 86 ? 9.721 20.500 -4.390 1.00 81.50 86 ASP A C 1
ATOM 693 O O . ASP A 1 86 ? 10.665 19.832 -3.966 1.00 81.50 86 ASP A O 1
ATOM 697 N N . SER A 1 87 ? 9.761 21.123 -5.569 1.00 76.06 87 SER A N 1
ATOM 698 C CA . SER A 1 87 ? 10.908 21.124 -6.489 1.00 76.06 87 SER A CA 1
ATOM 699 C C . SER A 1 87 ? 12.241 21.589 -5.880 1.00 76.06 87 SER A C 1
ATOM 701 O O . SER A 1 87 ? 13.303 21.257 -6.407 1.00 76.06 87 SER A O 1
ATOM 703 N N . LEU A 1 88 ? 12.199 22.339 -4.775 1.00 78.50 88 LEU A N 1
ATOM 704 C CA . LEU A 1 88 ? 13.364 22.751 -3.994 1.00 78.50 88 LEU A CA 1
ATOM 705 C C . LEU A 1 88 ? 13.994 21.590 -3.211 1.00 78.50 88 LEU A C 1
ATOM 707 O O . LEU A 1 88 ? 15.197 21.613 -2.961 1.00 78.50 88 LEU A O 1
ATOM 711 N N . PHE A 1 89 ? 13.201 20.584 -2.831 1.00 77.06 89 PHE A N 1
ATOM 712 C CA . PHE A 1 89 ? 13.639 19.450 -2.010 1.00 77.06 89 PHE A CA 1
ATOM 713 C C . PHE A 1 89 ? 13.656 18.123 -2.777 1.00 77.06 89 PHE A C 1
ATOM 715 O O . PHE A 1 89 ? 14.440 17.234 -2.447 1.00 77.06 89 PHE A O 1
ATOM 722 N N . VAL A 1 90 ? 12.822 17.985 -3.811 1.00 82.31 90 VAL A N 1
ATOM 723 C CA . VAL A 1 90 ? 12.677 16.764 -4.608 1.00 82.31 90 VAL A CA 1
ATOM 724 C C . VAL A 1 90 ? 12.829 17.098 -6.088 1.00 82.31 90 VAL A C 1
ATOM 726 O O . VAL A 1 90 ? 12.069 17.882 -6.651 1.00 82.31 90 VAL A O 1
ATOM 729 N N . ARG A 1 91 ? 13.791 16.452 -6.752 1.00 83.88 91 ARG A N 1
ATOM 730 C CA . ARG A 1 91 ? 13.998 16.563 -8.200 1.00 83.88 91 ARG A CA 1
ATOM 731 C C . ARG A 1 91 ? 13.936 15.182 -8.835 1.00 83.88 91 ARG A C 1
ATOM 733 O O . ARG A 1 91 ? 14.667 14.282 -8.435 1.00 83.88 91 ARG A O 1
ATOM 740 N N . THR A 1 92 ? 13.087 15.038 -9.850 1.00 82.25 92 THR A N 1
ATOM 741 C CA . THR A 1 92 ? 13.074 13.837 -10.694 1.00 82.25 92 THR A CA 1
ATOM 742 C C . THR A 1 92 ? 14.248 13.915 -11.663 1.00 82.25 92 THR A C 1
ATOM 744 O O . THR A 1 92 ? 14.395 14.905 -12.384 1.00 82.25 92 THR A O 1
ATOM 747 N N . GLU A 1 93 ? 15.104 12.899 -11.659 1.00 83.56 93 GLU A N 1
ATOM 748 C CA . GLU A 1 93 ? 16.160 12.744 -12.657 1.00 83.56 93 GLU A CA 1
ATOM 749 C C . GLU A 1 93 ? 15.740 11.689 -13.689 1.00 83.56 93 GLU A C 1
ATOM 751 O O . GLU A 1 93 ? 15.015 10.762 -13.329 1.00 83.56 93 GLU A O 1
ATOM 756 N N . PRO A 1 94 ? 16.147 11.830 -14.964 1.00 83.19 94 PRO A N 1
ATOM 757 C CA . PRO A 1 94 ? 15.909 10.797 -15.963 1.00 83.19 94 PRO A CA 1
ATOM 758 C C . PRO A 1 94 ? 16.549 9.476 -15.545 1.00 83.19 94 PRO A C 1
ATOM 760 O O . PRO A 1 94 ? 17.651 9.472 -14.987 1.00 83.19 94 PRO A O 1
ATOM 763 N N . ASP A 1 95 ? 15.880 8.374 -15.869 1.00 82.00 95 ASP A N 1
ATOM 764 C CA . ASP A 1 95 ? 16.434 7.050 -15.641 1.00 82.00 95 ASP A CA 1
ATOM 765 C C . ASP A 1 95 ? 17.733 6.835 -16.431 1.00 82.00 95 ASP A C 1
ATOM 767 O O . ASP A 1 95 ? 17.910 7.315 -17.555 1.00 82.00 95 ASP A O 1
ATOM 771 N N . ILE A 1 96 ? 18.664 6.094 -15.831 1.00 83.44 96 ILE A N 1
ATOM 772 C CA . ILE A 1 96 ? 19.897 5.664 -16.479 1.00 83.44 96 ILE A CA 1
ATOM 773 C C . ILE A 1 96 ? 19.545 4.466 -17.354 1.00 83.44 96 ILE A C 1
ATOM 775 O O . ILE A 1 96 ? 19.454 3.334 -16.880 1.00 83.44 96 ILE A O 1
ATOM 779 N N . GLU A 1 97 ? 19.343 4.726 -18.640 1.00 87.62 97 GLU A N 1
ATOM 780 C CA . GLU A 1 97 ? 19.034 3.703 -19.634 1.00 87.62 97 GLU A CA 1
ATOM 781 C C . GLU A 1 97 ? 20.263 3.351 -20.483 1.00 87.62 97 GLU A C 1
ATOM 783 O O . GLU A 1 97 ? 21.053 4.216 -20.866 1.00 87.62 97 GLU A O 1
ATOM 788 N N . GLY A 1 98 ? 20.434 2.070 -20.810 1.00 82.94 98 GLY A N 1
ATOM 789 C CA . GLY A 1 98 ? 21.521 1.626 -21.682 1.00 82.94 98 GLY A CA 1
ATOM 790 C C . GLY A 1 98 ? 21.414 0.167 -22.119 1.00 82.94 98 GLY A C 1
ATOM 791 O O . GLY A 1 98 ? 20.499 -0.559 -21.740 1.00 82.94 98 GLY A O 1
ATOM 792 N N . GLY A 1 99 ? 22.374 -0.280 -22.929 1.00 80.25 99 GLY A N 1
ATOM 793 C CA . GLY A 1 99 ? 22.371 -1.635 -23.486 1.00 80.25 99 GLY A CA 1
ATOM 794 C C . GLY A 1 99 ? 21.193 -1.900 -24.433 1.00 80.25 99 GLY A C 1
ATOM 795 O O . GLY A 1 99 ? 20.517 -0.981 -24.891 1.00 80.25 99 GLY A O 1
ATOM 796 N N . PHE A 1 100 ? 20.972 -3.172 -24.756 1.00 78.38 100 PHE A N 1
ATOM 797 C CA . PHE A 1 100 ? 19.879 -3.607 -25.621 1.00 78.38 100 PHE A CA 1
ATOM 798 C C . PHE A 1 100 ? 19.316 -4.920 -25.095 1.00 78.38 100 PHE A C 1
ATOM 800 O O . PHE A 1 100 ? 20.037 -5.917 -25.058 1.00 78.38 100 PHE A O 1
ATOM 807 N N . ASP A 1 101 ? 18.048 -4.915 -24.696 1.00 73.81 101 ASP A N 1
ATOM 808 C CA . ASP A 1 101 ? 17.325 -6.130 -24.345 1.00 73.81 101 ASP A CA 1
ATOM 809 C C . ASP A 1 101 ? 16.989 -6.910 -25.632 1.00 73.81 101 ASP A C 1
ATOM 811 O O . ASP A 1 101 ? 16.194 -6.423 -26.447 1.00 73.81 101 ASP A O 1
ATOM 815 N N . PRO A 1 102 ? 17.578 -8.102 -25.855 1.00 71.94 102 PRO A N 1
ATOM 816 C CA . PRO A 1 102 ? 17.335 -8.885 -27.061 1.00 71.94 102 PRO A CA 1
ATOM 817 C C . PRO A 1 102 ? 15.904 -9.442 -27.147 1.00 71.94 102 PRO A C 1
ATOM 819 O O . PRO A 1 102 ? 15.455 -9.750 -28.252 1.00 71.94 102 PRO A O 1
ATOM 822 N N . GLU A 1 103 ? 15.173 -9.540 -26.033 1.00 75.88 103 GLU A N 1
ATOM 823 C CA . GLU A 1 103 ? 13.783 -10.006 -26.007 1.00 75.88 103 GLU A CA 1
ATOM 824 C C . GLU A 1 103 ? 12.799 -8.859 -26.256 1.00 75.88 103 GLU A C 1
ATOM 826 O O . GLU A 1 103 ? 11.909 -8.969 -27.102 1.00 75.88 103 GLU A O 1
ATOM 831 N N . ASN A 1 104 ? 12.975 -7.731 -25.561 1.00 75.00 104 ASN A N 1
ATOM 832 C CA . ASN A 1 104 ? 12.005 -6.629 -25.587 1.00 75.00 104 ASN A CA 1
ATOM 833 C C . ASN A 1 104 ? 12.383 -5.476 -26.530 1.00 75.00 104 ASN A C 1
ATOM 835 O O . ASN A 1 104 ? 11.583 -4.555 -26.712 1.00 75.00 104 ASN A O 1
ATOM 839 N N . ARG A 1 105 ? 13.581 -5.516 -27.137 1.00 76.88 105 ARG A N 1
ATOM 840 C CA . ARG A 1 105 ? 14.159 -4.470 -28.010 1.00 76.88 105 ARG A CA 1
ATOM 841 C C . ARG A 1 105 ? 14.153 -3.069 -27.385 1.00 76.88 105 ARG A C 1
ATOM 843 O O . ARG A 1 105 ? 14.046 -2.069 -28.095 1.00 76.88 105 ARG A O 1
ATOM 850 N N . LYS A 1 106 ? 14.234 -2.998 -26.058 1.00 79.69 106 LYS A N 1
ATOM 851 C CA . LYS A 1 106 ? 14.279 -1.756 -25.278 1.00 79.69 106 LYS A CA 1
ATOM 852 C C . LYS A 1 106 ? 15.618 -1.644 -24.558 1.00 79.69 106 LYS A C 1
ATOM 854 O O . LYS A 1 106 ? 16.287 -2.651 -24.338 1.00 79.69 106 LYS A O 1
ATOM 859 N N . ALA A 1 107 ? 16.010 -0.422 -24.217 1.00 81.56 107 ALA A N 1
ATOM 860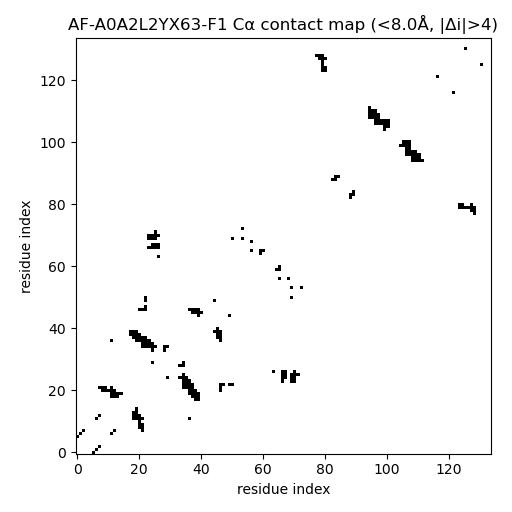 C CA . ALA A 1 107 ? 17.142 -0.209 -23.327 1.00 81.56 107 ALA A CA 1
ATOM 861 C C . ALA A 1 107 ? 16.808 -0.765 -21.933 1.00 81.56 107 ALA A C 1
ATOM 863 O O . ALA A 1 107 ? 15.657 -0.708 -21.492 1.00 81.56 107 ALA A O 1
ATOM 864 N N . TYR A 1 108 ? 17.807 -1.320 -21.252 1.00 75.19 108 TYR A N 1
ATOM 865 C CA . TYR A 1 108 ? 17.682 -1.686 -19.847 1.00 75.19 108 TYR A CA 1
ATOM 866 C C . TYR A 1 108 ? 17.643 -0.412 -19.002 1.00 75.19 108 TYR A C 1
ATOM 868 O O . TYR A 1 108 ? 18.455 0.487 -19.221 1.00 75.19 108 TYR A O 1
ATOM 876 N N . CYS A 1 109 ? 16.736 -0.352 -18.025 1.00 78.12 109 CYS A N 1
ATOM 877 C CA . CYS A 1 109 ? 16.734 0.694 -17.006 1.00 78.12 109 CYS A CA 1
ATOM 878 C C . CYS A 1 109 ? 17.586 0.237 -15.814 1.00 78.12 109 CYS A C 1
ATOM 880 O O . CYS A 1 109 ? 17.261 -0.749 -15.153 1.00 78.12 109 CYS A O 1
ATOM 882 N N . PHE A 1 110 ? 18.690 0.940 -15.557 1.00 77.69 110 PHE A N 1
ATOM 883 C CA . PHE A 1 110 ? 19.625 0.647 -14.464 1.00 77.69 110 PHE A CA 1
ATOM 884 C C . PHE A 1 110 ? 19.286 1.389 -13.167 1.00 77.69 110 PHE A C 1
ATOM 886 O O . PHE A 1 110 ? 19.905 1.126 -12.138 1.00 77.69 110 PHE A O 1
ATOM 893 N N . SER A 1 111 ? 18.325 2.313 -13.212 1.00 77.44 111 SER A N 1
ATOM 894 C CA . SER A 1 111 ? 17.892 3.121 -12.069 1.00 77.44 111 SER A CA 1
ATOM 895 C C . SER A 1 111 ? 16.443 2.883 -11.645 1.00 77.44 111 SER A C 1
ATOM 897 O O . SER A 1 111 ? 15.923 3.632 -10.819 1.00 77.44 111 SER A O 1
ATOM 899 N N . ASP A 1 112 ? 15.788 1.837 -12.155 1.00 73.19 112 ASP A N 1
ATOM 900 C CA . ASP A 1 112 ? 14.416 1.527 -11.749 1.00 73.19 112 ASP A CA 1
ATOM 901 C C . ASP A 1 112 ? 14.373 1.244 -10.239 1.00 73.19 112 ASP A C 1
ATOM 903 O O . ASP A 1 112 ? 14.976 0.293 -9.736 1.00 73.19 112 ASP A O 1
ATOM 907 N N . GLY A 1 113 ? 13.675 2.114 -9.508 1.00 69.50 113 GLY A N 1
ATOM 908 C CA . GLY A 1 113 ? 13.497 2.009 -8.064 1.00 69.50 113 GLY A CA 1
ATOM 909 C C . GLY A 1 113 ? 14.639 2.562 -7.206 1.00 69.50 113 GLY A C 1
ATOM 910 O O . GLY A 1 113 ? 14.598 2.351 -5.995 1.00 69.50 113 GLY A O 1
ATOM 911 N N . ILE A 1 114 ? 15.621 3.277 -7.773 1.00 77.00 114 ILE A N 1
ATOM 912 C CA . ILE A 1 114 ? 16.659 3.968 -6.986 1.00 77.00 114 ILE A CA 1
ATOM 913 C C . ILE A 1 114 ? 16.450 5.485 -6.978 1.00 77.00 114 ILE A C 1
ATOM 915 O O . ILE A 1 114 ? 15.926 6.077 -7.917 1.00 77.00 114 ILE A O 1
ATOM 919 N N . GLY A 1 115 ? 16.911 6.129 -5.910 1.00 79.88 115 GLY A N 1
ATOM 920 C CA . GLY A 1 115 ? 16.942 7.580 -5.765 1.00 79.88 115 GLY A CA 1
ATOM 921 C C . GLY A 1 115 ? 18.202 8.011 -5.022 1.00 79.88 115 GLY A C 1
ATOM 922 O O . GLY A 1 115 ? 18.868 7.197 -4.382 1.00 79.88 115 GLY A O 1
ATOM 923 N N . LYS A 1 116 ? 18.547 9.295 -5.115 1.00 85.38 116 LYS A N 1
ATOM 924 C CA . LYS A 1 116 ? 19.662 9.891 -4.369 1.00 85.38 116 LYS A CA 1
ATOM 925 C C . LYS A 1 116 ? 19.112 10.820 -3.296 1.00 85.38 116 LYS A C 1
ATOM 927 O O . LYS A 1 116 ? 18.164 11.557 -3.552 1.00 85.38 116 LYS A O 1
ATOM 932 N N . ILE A 1 117 ? 19.750 10.818 -2.133 1.00 86.25 117 ILE A N 1
ATOM 933 C CA . ILE A 1 117 ? 19.510 11.789 -1.062 1.00 86.25 117 ILE A CA 1
ATOM 934 C C . ILE A 1 117 ? 20.752 12.668 -0.896 1.00 86.25 117 ILE A C 1
ATOM 936 O O . ILE A 1 117 ? 21.870 12.227 -1.173 1.00 86.25 117 ILE A O 1
ATOM 940 N N . SER A 1 118 ? 20.567 13.927 -0.496 1.00 84.69 118 SER A N 1
ATOM 941 C CA . SER A 1 118 ? 21.695 14.814 -0.198 1.00 84.69 118 SER A CA 1
ATOM 942 C C . SER A 1 118 ? 22.399 14.369 1.084 1.00 84.69 118 SER A C 1
ATOM 944 O O . SER A 1 118 ? 21.773 13.783 1.967 1.00 84.69 118 SER A O 1
ATOM 946 N N . SER A 1 119 ? 23.687 14.690 1.230 1.00 86.38 119 SER A N 1
ATOM 947 C CA . SER A 1 119 ? 24.433 14.362 2.453 1.00 86.38 119 SER A CA 1
ATOM 948 C C . SER A 1 119 ? 23.795 14.967 3.708 1.00 86.38 119 SER A C 1
ATOM 950 O O . SER A 1 119 ? 23.775 14.328 4.753 1.00 86.38 119 SER A O 1
ATOM 952 N N . GLU A 1 120 ? 23.221 16.168 3.594 1.00 84.25 120 GLU A N 1
ATOM 953 C CA . GLU A 1 120 ? 22.480 16.813 4.684 1.00 84.25 120 GLU A CA 1
ATOM 954 C C . GLU A 1 120 ? 21.221 16.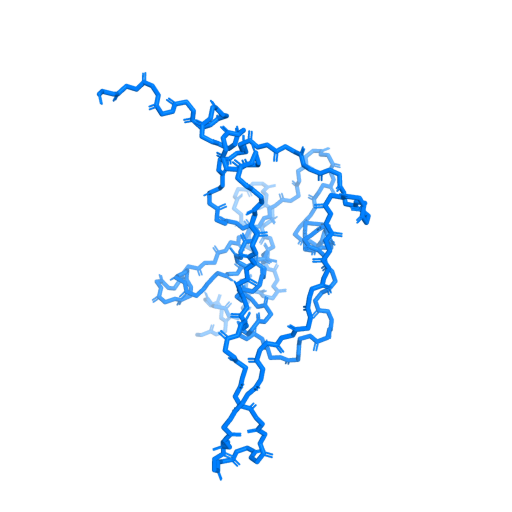018 5.067 1.00 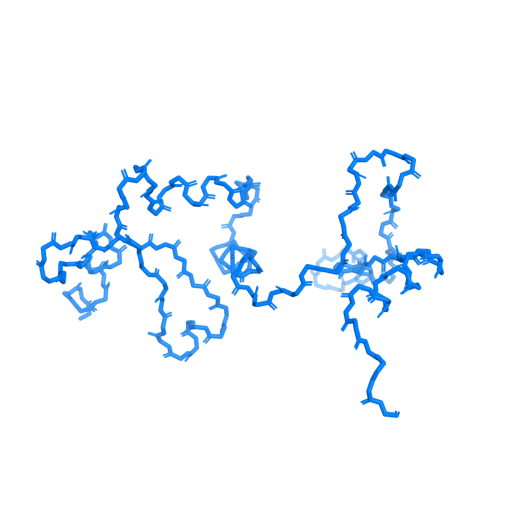84.25 120 GLU A C 1
ATOM 956 O O . GLU A 1 120 ? 20.921 15.856 6.248 1.00 84.25 120 GLU A O 1
ATOM 961 N N . MET A 1 121 ? 20.498 15.482 4.079 1.00 82.69 121 MET A N 1
ATOM 962 C CA . MET A 1 121 ? 19.335 14.630 4.323 1.00 82.69 121 MET A CA 1
ATOM 963 C C . MET A 1 121 ? 19.741 13.308 4.983 1.00 82.69 121 MET A C 1
ATOM 965 O O . MET A 1 121 ? 19.059 12.855 5.897 1.00 82.69 121 MET A O 1
ATOM 969 N N . THR A 1 122 ? 20.876 12.723 4.588 1.00 83.88 122 THR A N 1
ATOM 970 C CA . THR A 1 122 ? 21.440 11.538 5.252 1.00 83.88 122 THR A CA 1
ATOM 971 C C . THR A 1 122 ? 21.698 11.794 6.737 1.00 83.88 122 THR A C 1
ATOM 973 O O . THR A 1 122 ? 21.317 10.966 7.559 1.00 83.88 122 THR A O 1
ATOM 976 N N . SER A 1 123 ? 22.287 12.942 7.098 1.00 83.31 123 SER A N 1
ATOM 977 C CA . SER A 1 123 ? 22.504 13.318 8.504 1.00 83.31 123 SER A CA 1
ATOM 978 C C . SER A 1 123 ? 21.189 13.448 9.276 1.00 83.31 123 SER A C 1
ATOM 980 O O . SER A 1 123 ? 21.068 12.886 10.357 1.00 83.31 123 SER A O 1
ATOM 982 N N . LYS A 1 124 ? 20.175 14.108 8.699 1.00 84.00 124 LYS A N 1
ATOM 983 C CA . LYS A 1 124 ? 18.852 14.247 9.338 1.0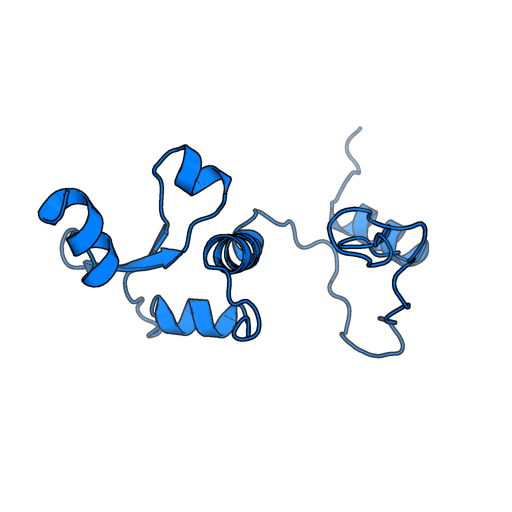0 84.00 124 LYS A CA 1
ATOM 984 C C . LYS A 1 124 ? 18.167 12.899 9.556 1.00 84.00 124 LYS A C 1
ATOM 986 O O . LYS A 1 124 ? 17.572 12.681 10.603 1.00 84.00 124 LYS A O 1
ATOM 991 N N . VAL A 1 125 ? 18.260 11.989 8.582 1.00 82.88 125 VAL A N 1
ATOM 992 C CA . VAL A 1 125 ? 17.726 10.623 8.711 1.00 82.88 125 VAL A CA 1
ATOM 993 C C . VAL A 1 125 ? 18.468 9.852 9.800 1.00 82.88 125 VAL A C 1
ATOM 995 O O . VAL A 1 125 ? 17.834 9.170 10.597 1.00 82.88 125 VAL A O 1
ATOM 998 N N . HIS A 1 126 ? 19.793 9.986 9.867 1.00 81.56 126 HIS A N 1
ATOM 999 C CA . HIS A 1 126 ? 20.607 9.347 10.898 1.00 81.56 126 HIS A CA 1
ATOM 1000 C C . HIS A 1 126 ? 20.244 9.824 12.314 1.00 81.56 126 HIS A C 1
ATOM 1002 O O . HIS A 1 126 ? 20.067 8.993 13.203 1.00 81.56 126 HIS A O 1
ATOM 1008 N N . GLU A 1 127 ? 20.071 11.136 12.504 1.00 80.12 127 GLU A N 1
ATOM 1009 C CA . GLU A 1 127 ? 19.614 11.725 13.770 1.00 80.12 127 GLU A CA 1
ATOM 1010 C C . GLU 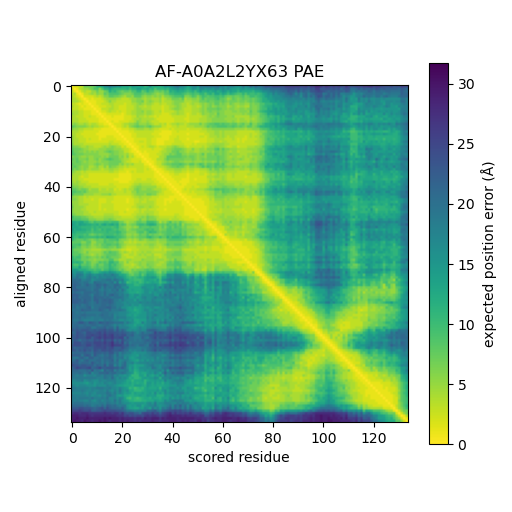A 1 127 ? 18.181 11.289 14.118 1.00 80.12 127 GLU A C 1
ATOM 1012 O O . GLU A 1 127 ? 17.911 10.903 15.255 1.00 80.12 127 GLU A O 1
ATOM 1017 N N . GLY A 1 128 ? 17.269 11.302 13.139 1.00 76.25 128 GLY A N 1
ATOM 1018 C CA . GLY A 1 128 ? 15.860 10.939 13.327 1.00 76.25 128 GLY A CA 1
ATOM 1019 C C . GLY A 1 128 ? 15.636 9.473 13.710 1.00 76.25 128 GLY A C 1
ATOM 1020 O O . GLY A 1 128 ? 14.736 9.184 14.491 1.00 76.25 128 GLY A O 1
ATOM 1021 N N . LEU A 1 129 ? 16.484 8.563 13.221 1.00 77.75 129 LEU A N 1
ATOM 1022 C CA . LEU A 1 129 ? 16.452 7.132 13.562 1.00 77.75 129 LEU A CA 1
ATOM 1023 C C . LEU A 1 129 ? 17.202 6.798 14.866 1.00 77.75 129 LEU A C 1
ATOM 1025 O O . LEU A 1 129 ? 17.269 5.638 15.265 1.00 77.75 129 LEU A O 1
ATOM 1029 N N . GLY A 1 130 ? 17.792 7.790 15.543 1.00 66.94 130 GLY A N 1
ATOM 1030 C CA . GLY A 1 130 ? 18.343 7.619 16.889 1.00 66.94 130 GLY A CA 1
ATOM 1031 C C . GLY A 1 130 ? 19.475 6.594 17.009 1.00 66.94 130 GLY A C 1
ATOM 1032 O O . GLY A 1 130 ? 19.611 5.960 18.057 1.00 66.94 130 GLY A O 1
ATOM 1033 N N . HIS A 1 131 ? 20.315 6.430 15.980 1.00 58.31 131 HIS A N 1
ATOM 1034 C CA . HIS A 1 131 ? 21.458 5.504 15.996 1.00 58.31 131 HIS A CA 1
ATOM 1035 C C . HIS A 1 131 ? 22.640 5.963 16.886 1.00 58.31 131 HIS A C 1
ATOM 1037 O O . HIS A 1 131 ? 23.792 5.652 16.600 1.00 58.31 131 HIS A O 1
ATOM 1043 N N . ASP A 1 132 ? 22.359 6.609 18.019 1.00 53.72 132 ASP A N 1
ATOM 1044 C CA . ASP A 1 132 ? 23.307 6.878 19.104 1.00 53.72 132 ASP A CA 1
ATOM 1045 C C . ASP A 1 132 ? 23.184 5.815 20.210 1.00 53.72 132 ASP A C 1
ATOM 1047 O O . ASP A 1 132 ? 22.883 6.131 21.359 1.00 53.72 132 ASP A O 1
ATOM 1051 N N . LYS A 1 133 ? 23.401 4.532 19.883 1.00 46.62 133 LYS A N 1
ATOM 1052 C CA . LYS A 1 133 ? 23.728 3.474 20.867 1.00 46.62 133 LYS A CA 1
ATOM 1053 C C . LYS A 1 133 ? 24.582 2.362 20.247 1.00 46.62 133 LYS A C 1
ATOM 1055 O O . LYS A 1 133 ? 24.087 1.258 20.027 1.00 46.62 133 LYS A O 1
ATOM 1060 N N . HIS A 1 134 ? 25.853 2.659 19.972 1.00 35.78 134 HIS A N 1
ATOM 1061 C CA . HIS A 1 134 ? 27.032 2.027 20.599 1.00 35.78 134 HIS A CA 1
ATOM 1062 C C . HIS A 1 134 ? 28.330 2.388 19.879 1.00 35.78 134 HIS A C 1
ATOM 1064 O O . HIS A 1 134 ? 28.392 2.219 18.644 1.00 35.78 134 HIS A O 1
#

Organism: Parasteatoda tepidariorum (NCBI:txid114398)

Nearest PDB structures (foldseek):
  7rqs-assembly1_A  TM=8.140E-01  e=9.965E-06  Arabidopsis thaliana